Protein AF-A0A1J8PX19-F1 (afdb_monomer_lite)

Radius of gyration: 17.8 Å; chains: 1; bounding box: 39×38×45 Å

pLDDT: mean 82.28, std 7.65, range [49.44, 92.38]

Sequence (127 aa):
MSAVYSYEASRRHDEMIERATSALELSMKEMRPEVVAIFSAFPSLLRLPSWMPGMRLKRVSPLVKRLMSESMETPFAYTQRGMAAGSVSACMVTDHLLKLDESDSDSTSMKDAVKECAATAFGGEHI

Structure (mmCIF, N/CA/C/O backbone):
data_AF-A0A1J8PX19-F1
#
_entry.id   AF-A0A1J8PX19-F1
#
loop_
_atom_site.group_PDB
_atom_site.id
_atom_site.type_symbol
_atom_site.label_atom_id
_atom_site.label_alt_id
_atom_site.label_comp_id
_atom_site.label_asym_id
_atom_site.label_entity_id
_atom_site.label_seq_id
_atom_site.pdbx_PDB_ins_code
_atom_site.Cartn_x
_atom_site.Cartn_y
_atom_site.Cartn_z
_atom_site.occupancy
_atom_site.B_iso_or_equiv
_atom_site.auth_seq_id
_atom_site.auth_comp_id
_atom_site.auth_asym_id
_atom_site.auth_atom_id
_atom_site.pdbx_PDB_model_num
ATOM 1 N N . MET A 1 1 ? 1.202 -4.735 12.068 1.00 76.56 1 MET A N 1
ATOM 2 C CA . MET A 1 1 ? -0.227 -4.496 11.686 1.00 76.56 1 MET A CA 1
ATOM 3 C C . MET A 1 1 ? -1.172 -4.144 12.840 1.00 76.56 1 MET A C 1
ATOM 5 O O . MET A 1 1 ? -2.010 -3.270 12.637 1.00 76.56 1 MET A O 1
ATOM 9 N N . SER A 1 2 ? -1.061 -4.764 14.023 1.00 83.94 2 SER A N 1
ATOM 10 C CA . SER A 1 2 ? -2.008 -4.571 15.143 1.00 83.94 2 SER A CA 1
ATOM 11 C C . SER A 1 2 ? -2.163 -3.100 15.574 1.00 83.94 2 SER A C 1
ATOM 13 O O . SER A 1 2 ? -3.272 -2.578 15.607 1.00 83.94 2 SER A O 1
ATOM 15 N N . ALA A 1 3 ? -1.058 -2.365 15.741 1.00 85.56 3 ALA A N 1
ATOM 16 C CA . ALA A 1 3 ? -1.094 -0.945 16.123 1.00 85.56 3 ALA A CA 1
ATOM 17 C C . ALA A 1 3 ? -1.707 -0.004 15.060 1.00 85.56 3 ALA A C 1
ATOM 19 O O . ALA A 1 3 ? -2.243 1.050 15.397 1.00 85.56 3 ALA A O 1
ATOM 20 N N . VAL A 1 4 ? -1.638 -0.372 13.775 1.00 85.75 4 VAL A N 1
ATOM 21 C CA . VAL A 1 4 ? -2.107 0.472 12.661 1.00 85.75 4 VAL A CA 1
ATOM 22 C C . VAL A 1 4 ? -3.569 0.166 12.325 1.00 85.75 4 VAL A C 1
ATOM 24 O O . VAL A 1 4 ? -4.386 1.080 12.246 1.00 85.75 4 VAL A O 1
ATOM 27 N N . TYR A 1 5 ? -3.906 -1.120 12.194 1.00 85.75 5 TYR A N 1
ATOM 28 C CA . TYR A 1 5 ? -5.183 -1.608 11.659 1.00 85.75 5 TYR A CA 1
ATOM 29 C C . TYR A 1 5 ? -6.009 -2.441 12.655 1.00 85.75 5 TYR A C 1
ATOM 31 O O . TYR A 1 5 ? -7.032 -3.006 12.263 1.00 85.75 5 TYR A O 1
ATOM 39 N N . SER A 1 6 ? -5.578 -2.586 13.916 1.00 85.19 6 SER A N 1
ATOM 40 C CA . SER A 1 6 ? -6.187 -3.524 14.878 1.00 85.19 6 SER A CA 1
ATOM 41 C C . SER A 1 6 ? -6.214 -4.964 14.332 1.00 85.19 6 SER A C 1
ATOM 43 O O . SER A 1 6 ? -7.098 -5.768 14.636 1.00 85.19 6 SER A O 1
ATOM 45 N N . TYR A 1 7 ? -5.257 -5.289 13.463 1.00 82.25 7 TYR A N 1
ATOM 46 C CA . TYR A 1 7 ? -5.158 -6.597 12.841 1.00 82.25 7 TYR A CA 1
ATOM 47 C C . TYR A 1 7 ? -4.037 -7.405 13.486 1.00 82.25 7 TYR A C 1
ATOM 49 O O . 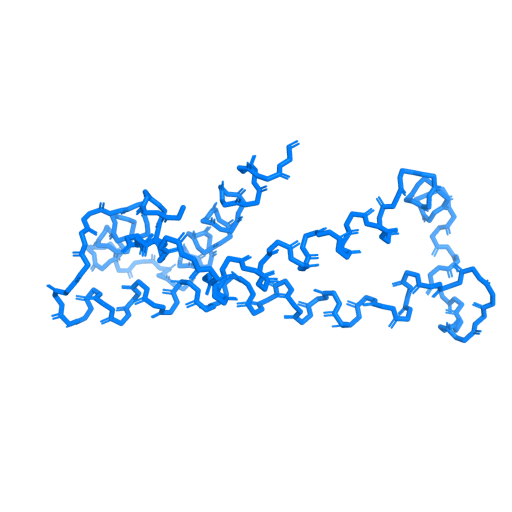TYR A 1 7 ? -2.855 -7.071 13.344 1.00 82.25 7 TYR A O 1
ATOM 57 N N . GLU A 1 8 ? -4.428 -8.461 14.195 1.00 80.75 8 GLU A N 1
ATOM 58 C CA . GLU A 1 8 ? -3.499 -9.417 14.782 1.00 80.75 8 GLU A CA 1
ATOM 59 C C . GLU A 1 8 ? -3.165 -10.485 13.743 1.00 80.75 8 GLU A C 1
ATOM 61 O O . GLU A 1 8 ? -4.025 -11.267 13.336 1.00 80.75 8 GLU A O 1
ATOM 66 N N . ALA A 1 9 ? -1.911 -10.487 13.298 1.00 73.56 9 ALA A N 1
ATOM 67 C CA . ALA A 1 9 ? -1.441 -11.420 12.291 1.00 73.56 9 ALA A CA 1
ATOM 68 C C . ALA A 1 9 ? -1.573 -12.862 12.792 1.00 73.56 9 ALA A C 1
ATOM 70 O O . ALA A 1 9 ? -1.147 -13.185 13.908 1.00 73.56 9 ALA A O 1
ATOM 71 N N . SER A 1 10 ? -2.096 -13.763 11.961 1.00 72.31 10 SER A N 1
ATOM 72 C CA . SER A 1 10 ? -2.038 -15.187 12.301 1.00 72.31 10 SER A CA 1
ATOM 73 C C . SER A 1 10 ? -0.582 -15.659 12.374 1.00 72.31 10 SER A C 1
ATOM 75 O O . SER A 1 10 ? 0.247 -15.305 11.539 1.00 72.31 10 SER A O 1
ATOM 77 N N . ARG A 1 11 ? -0.254 -16.513 13.359 1.00 63.66 11 ARG A N 1
ATOM 78 C CA . ARG A 1 11 ? 1.125 -17.005 13.602 1.00 63.66 11 ARG A CA 1
ATOM 79 C C . ARG A 1 11 ? 1.778 -17.707 12.399 1.00 63.66 11 ARG A C 1
ATOM 81 O O . ARG A 1 11 ? 2.985 -17.935 12.430 1.00 63.66 11 ARG A O 1
ATOM 88 N N . ARG A 1 12 ? 1.011 -18.108 11.380 1.00 59.50 12 ARG A N 1
ATOM 89 C CA . ARG A 1 12 ? 1.512 -18.705 10.135 1.00 59.50 12 ARG A CA 1
ATOM 90 C C . ARG A 1 12 ? 0.673 -18.242 8.946 1.00 59.50 12 ARG A C 1
ATOM 92 O O . ARG A 1 12 ? -0.541 -18.394 8.992 1.00 59.50 12 ARG A O 1
ATOM 99 N N . HIS A 1 13 ? 1.357 -17.778 7.898 1.00 63.12 13 HIS A N 1
ATOM 100 C CA . HIS A 1 13 ? 0.812 -17.479 6.566 1.00 63.12 13 HIS A CA 1
ATOM 101 C C . HIS A 1 13 ? -0.394 -16.541 6.578 1.00 63.12 13 HIS A C 1
ATOM 103 O O . HIS A 1 13 ? -1.512 -16.916 6.237 1.00 63.12 13 HIS A O 1
ATOM 109 N N . ASP A 1 14 ? -0.141 -15.305 6.990 1.00 80.69 14 ASP A N 1
ATOM 110 C CA . ASP A 1 14 ? -1.129 -14.249 6.889 1.00 80.69 14 ASP A CA 1
ATOM 111 C C . ASP A 1 14 ? -1.170 -13.698 5.457 1.00 80.69 14 ASP A C 1
ATOM 113 O O . ASP A 1 14 ? -0.246 -13.006 5.023 1.00 80.69 14 ASP A O 1
ATOM 117 N N . GLU A 1 15 ? -2.228 -14.030 4.713 1.00 80.75 15 GLU A N 1
ATOM 118 C CA . GLU A 1 15 ? -2.378 -13.653 3.301 1.00 80.75 15 GLU A CA 1
ATOM 119 C C . GLU A 1 15 ? -2.315 -12.133 3.084 1.00 80.75 15 GLU A C 1
ATOM 121 O O . GLU A 1 15 ? -1.854 -11.671 2.036 1.00 80.75 15 GLU A O 1
ATOM 126 N N . MET A 1 16 ? -2.767 -11.337 4.062 1.00 81.12 16 MET A N 1
ATOM 127 C CA . MET A 1 16 ? -2.767 -9.881 3.951 1.00 81.12 16 MET A CA 1
ATOM 128 C C . MET A 1 16 ? -1.349 -9.322 4.072 1.00 81.12 16 MET A C 1
ATOM 130 O O . MET A 1 16 ? -0.966 -8.451 3.287 1.00 81.12 16 MET A O 1
ATOM 134 N N . ILE A 1 17 ? -0.555 -9.861 5.000 1.00 82.38 17 ILE A N 1
ATOM 135 C CA . ILE A 1 17 ? 0.861 -9.503 5.151 1.00 82.38 17 ILE A CA 1
ATOM 136 C C . ILE A 1 17 ? 1.655 -9.980 3.940 1.00 82.38 17 ILE A C 1
ATOM 138 O O . ILE A 1 17 ? 2.367 -9.185 3.337 1.00 82.38 17 ILE A O 1
ATOM 142 N N . GLU A 1 18 ? 1.493 -11.237 3.526 1.00 84.31 18 GLU A N 1
ATOM 143 C CA . GLU A 1 18 ? 2.239 -11.813 2.402 1.00 84.31 18 GLU A CA 1
ATOM 144 C C . GLU A 1 18 ? 2.012 -11.028 1.104 1.00 84.31 18 GLU A C 1
ATOM 146 O O . GLU A 1 18 ? 2.961 -10.730 0.370 1.00 84.31 18 GLU A O 1
ATOM 151 N N . ARG A 1 19 ? 0.765 -10.619 0.841 1.00 81.31 19 ARG A N 1
ATOM 152 C CA . ARG A 1 19 ? 0.429 -9.797 -0.326 1.00 81.31 19 ARG A CA 1
ATOM 153 C C . ARG A 1 19 ? 1.071 -8.415 -0.253 1.00 81.31 19 ARG A C 1
ATOM 155 O O . ARG A 1 19 ? 1.580 -7.935 -1.267 1.00 81.31 19 ARG A O 1
ATOM 162 N N . ALA A 1 20 ? 1.059 -7.783 0.918 1.00 80.81 20 ALA A N 1
ATOM 163 C CA . ALA A 1 20 ? 1.635 -6.458 1.106 1.00 80.81 20 ALA A CA 1
ATOM 164 C C . ALA A 1 20 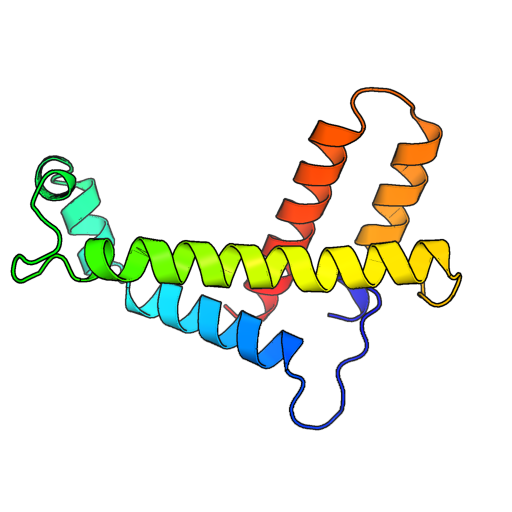? 3.171 -6.477 1.013 1.00 80.81 20 ALA A C 1
ATOM 166 O O . ALA A 1 20 ? 3.756 -5.640 0.322 1.00 80.81 20 ALA A O 1
ATOM 167 N N . THR A 1 21 ? 3.822 -7.480 1.604 1.00 82.56 21 THR A N 1
ATOM 168 C CA . THR A 1 21 ? 5.268 -7.704 1.476 1.00 82.56 21 THR A CA 1
ATOM 169 C C . THR A 1 21 ? 5.656 -7.991 0.026 1.00 82.56 21 THR A C 1
ATOM 171 O O . THR A 1 21 ? 6.556 -7.344 -0.503 1.00 82.56 21 THR A O 1
ATOM 174 N N . SER A 1 22 ? 4.923 -8.865 -0.673 1.00 82.62 22 SER A N 1
ATOM 175 C CA . SER A 1 22 ? 5.182 -9.169 -2.090 1.00 82.62 22 SER A CA 1
ATOM 176 C C . SER A 1 22 ? 5.051 -7.933 -2.984 1.00 82.62 22 SER A C 1
ATOM 178 O O . SER A 1 22 ? 5.837 -7.741 -3.913 1.00 82.62 22 SER A O 1
ATOM 180 N N . ALA A 1 23 ? 4.065 -7.070 -2.711 1.00 81.38 23 ALA A N 1
ATOM 181 C CA . ALA A 1 23 ? 3.919 -5.802 -3.414 1.00 81.38 23 ALA A CA 1
ATOM 182 C C . ALA A 1 23 ? 5.154 -4.913 -3.197 1.00 81.38 23 ALA A C 1
ATOM 184 O O . ALA A 1 23 ? 5.688 -4.361 -4.163 1.00 81.38 23 ALA A O 1
ATOM 185 N N . LEU A 1 24 ? 5.622 -4.793 -1.949 1.00 82.38 24 LEU A N 1
ATOM 186 C CA . LEU A 1 24 ? 6.775 -3.968 -1.586 1.00 82.38 24 LEU A CA 1
ATOM 187 C C . LEU A 1 24 ? 8.063 -4.472 -2.238 1.00 82.38 24 LEU A C 1
ATOM 189 O O . LEU A 1 24 ? 8.784 -3.687 -2.854 1.00 82.38 24 LEU A O 1
ATOM 193 N N . GLU A 1 25 ? 8.306 -5.778 -2.197 1.00 85.81 25 GLU A N 1
ATOM 194 C CA . GLU A 1 25 ? 9.463 -6.402 -2.837 1.00 85.81 25 GLU A CA 1
ATOM 195 C C . GLU A 1 25 ? 9.468 -6.184 -4.354 1.00 85.81 25 GLU A C 1
ATOM 197 O O . GLU A 1 25 ? 10.494 -5.818 -4.934 1.00 85.81 25 GLU A O 1
ATOM 202 N N . LEU A 1 26 ? 8.317 -6.360 -5.015 1.00 83.94 26 LEU A N 1
ATOM 203 C CA . LEU A 1 26 ? 8.179 -6.091 -6.447 1.00 83.94 26 LEU A CA 1
ATOM 204 C C . LEU A 1 26 ? 8.431 -4.614 -6.767 1.00 83.94 26 LEU A C 1
ATOM 206 O O . LEU A 1 26 ? 9.139 -4.314 -7.729 1.00 83.94 26 LEU A O 1
ATOM 210 N N . SER A 1 27 ? 7.912 -3.695 -5.952 1.00 81.56 27 SER A N 1
ATOM 211 C CA . SER A 1 27 ? 8.181 -2.260 -6.077 1.00 81.56 27 SER A CA 1
ATOM 212 C C . SER A 1 27 ? 9.669 -1.942 -5.960 1.00 81.56 27 SER A C 1
ATOM 214 O O . SER A 1 27 ? 10.219 -1.281 -6.841 1.00 81.56 27 SER A O 1
ATOM 216 N N . MET A 1 28 ? 10.342 -2.441 -4.922 1.00 84.00 28 MET A N 1
ATOM 217 C CA . MET A 1 28 ? 11.773 -2.214 -4.690 1.00 84.00 28 MET A CA 1
ATOM 218 C C . MET A 1 28 ? 12.642 -2.809 -5.803 1.00 84.00 28 MET A C 1
ATOM 220 O O . MET A 1 28 ? 13.610 -2.192 -6.250 1.00 84.00 28 MET A O 1
ATOM 224 N N . LYS A 1 29 ? 12.276 -3.990 -6.308 1.00 85.31 29 LYS A N 1
ATOM 225 C CA . LYS A 1 29 ? 12.988 -4.668 -7.398 1.00 85.31 29 LYS A CA 1
ATOM 226 C C . LYS A 1 29 ? 12.930 -3.906 -8.719 1.00 85.31 29 LYS A C 1
ATOM 228 O O . LYS A 1 29 ? 13.843 -4.032 -9.539 1.00 85.31 29 LYS A O 1
ATOM 233 N N . GLU A 1 30 ? 11.855 -3.167 -8.961 1.00 83.44 30 GLU A N 1
ATOM 234 C CA . GLU A 1 30 ? 11.671 -2.393 -10.190 1.00 83.44 30 GLU A CA 1
ATOM 235 C C . GLU A 1 30 ? 12.168 -0.949 -10.035 1.00 83.44 30 GLU A C 1
ATOM 237 O O . GLU A 1 30 ? 12.754 -0.404 -10.971 1.00 83.44 30 GLU A O 1
ATOM 242 N N . MET A 1 31 ? 12.040 -0.359 -8.843 1.00 80.94 31 MET A N 1
ATOM 243 C CA . MET A 1 31 ? 12.555 0.971 -8.488 1.00 80.94 31 MET A CA 1
ATOM 244 C C . MET A 1 31 ? 13.982 0.914 -7.937 1.00 80.94 31 MET A C 1
ATOM 246 O O . MET A 1 31 ? 14.306 1.524 -6.919 1.00 80.94 31 MET A O 1
ATOM 250 N N . ARG A 1 32 ? 14.866 0.192 -8.628 1.00 84.88 32 ARG A N 1
ATOM 251 C CA . ARG A 1 32 ? 16.281 0.187 -8.254 1.00 84.88 32 ARG A CA 1
ATOM 252 C C . ARG A 1 32 ? 16.878 1.593 -8.399 1.00 84.88 32 ARG A C 1
ATOM 254 O O . ARG A 1 32 ? 16.541 2.269 -9.378 1.00 84.88 32 ARG A O 1
ATOM 261 N N . PRO A 1 33 ? 17.802 2.016 -7.518 1.00 84.38 33 PRO A N 1
ATOM 262 C CA . PRO A 1 33 ? 18.386 3.356 -7.568 1.00 84.38 33 PRO A CA 1
ATOM 263 C C . PRO A 1 33 ? 18.960 3.723 -8.940 1.00 84.38 33 PRO A C 1
ATOM 265 O O . PRO A 1 33 ? 18.774 4.844 -9.406 1.00 84.38 33 PRO A O 1
ATOM 268 N N . GLU A 1 34 ? 19.594 2.772 -9.633 1.00 86.12 34 GLU A N 1
ATOM 269 C CA . GLU A 1 34 ? 20.189 3.012 -10.951 1.00 86.12 34 GLU A CA 1
ATOM 270 C C . GLU A 1 34 ? 19.116 3.248 -12.021 1.00 86.12 34 GLU A C 1
ATOM 272 O O . GLU A 1 34 ? 19.258 4.120 -12.876 1.00 86.12 34 GLU A O 1
ATOM 277 N N . VAL A 1 35 ? 18.012 2.500 -11.952 1.00 84.94 35 VAL A N 1
ATOM 278 C CA . VAL A 1 35 ? 16.877 2.647 -12.871 1.00 84.94 35 VAL A CA 1
ATOM 279 C C . VAL A 1 35 ? 16.187 3.987 -12.633 1.00 84.94 35 VAL A C 1
ATOM 281 O O . VAL A 1 35 ? 15.941 4.731 -13.582 1.00 84.94 35 VAL A O 1
ATOM 284 N N . VAL A 1 36 ? 15.928 4.329 -11.370 1.00 85.94 36 VAL A N 1
ATOM 285 C CA . VAL A 1 36 ? 15.307 5.603 -10.988 1.00 85.94 36 VAL A CA 1
ATOM 286 C C . VAL A 1 36 ? 16.175 6.784 -11.426 1.00 85.94 36 VAL A C 1
ATOM 288 O O . VAL A 1 36 ? 15.652 7.729 -12.013 1.00 85.94 36 VAL A O 1
ATOM 291 N N . ALA A 1 37 ? 17.495 6.718 -11.226 1.00 88.88 37 ALA A N 1
ATOM 292 C CA . ALA A 1 37 ? 18.420 7.766 -11.651 1.00 88.88 37 ALA A CA 1
ATOM 293 C C . ALA A 1 37 ? 18.381 7.997 -13.171 1.00 88.88 37 ALA A C 1
ATOM 295 O O . ALA A 1 37 ? 18.326 9.144 -13.613 1.00 88.88 37 ALA A O 1
ATOM 296 N N . ILE A 1 38 ? 18.337 6.928 -13.976 1.00 88.44 38 ILE A N 1
ATOM 297 C CA . ILE A 1 38 ? 18.251 7.024 -15.442 1.00 88.44 38 ILE A CA 1
ATOM 298 C C . ILE A 1 38 ? 16.936 7.677 -15.879 1.00 88.44 38 ILE A C 1
ATOM 300 O O . ILE A 1 38 ? 16.951 8.589 -16.703 1.00 88.44 38 ILE A O 1
ATOM 304 N N . PHE A 1 39 ? 15.798 7.240 -15.334 1.00 85.44 39 PHE A N 1
ATOM 305 C CA . PHE A 1 39 ? 14.496 7.810 -15.698 1.00 85.44 39 PHE A CA 1
ATOM 306 C C . PHE A 1 39 ? 14.305 9.241 -15.181 1.00 85.44 39 PHE A C 1
ATOM 308 O O . PHE A 1 39 ? 13.623 10.027 -15.835 1.00 85.44 39 PHE A O 1
ATOM 315 N N . SER A 1 40 ? 14.932 9.590 -14.055 1.00 86.50 40 SER A N 1
ATOM 316 C CA . SER A 1 40 ? 14.959 10.955 -13.521 1.00 86.50 40 SER A CA 1
ATOM 317 C C . SER A 1 40 ? 15.811 11.887 -14.391 1.00 86.50 40 SER A C 1
ATOM 319 O O . SER A 1 40 ? 15.374 12.981 -14.739 1.00 86.50 40 SER A O 1
ATOM 321 N N . ALA A 1 41 ? 16.991 11.432 -14.828 1.00 92.38 41 ALA A N 1
ATOM 322 C CA . ALA A 1 41 ? 17.863 12.197 -15.720 1.00 92.38 41 ALA A CA 1
ATOM 323 C C . ALA A 1 41 ? 17.297 12.322 -17.148 1.00 92.38 41 ALA A C 1
ATOM 325 O O . ALA A 1 41 ? 17.469 13.351 -17.800 1.00 92.38 41 ALA A O 1
ATOM 326 N N . PHE A 1 42 ? 16.604 11.288 -17.637 1.00 89.38 42 PHE A N 1
ATOM 327 C CA . PHE A 1 42 ? 16.074 11.214 -19.000 1.00 89.38 42 PHE A CA 1
ATOM 328 C C . PHE A 1 42 ? 14.575 10.863 -19.014 1.00 89.38 42 PHE A C 1
ATOM 330 O O . PHE A 1 42 ? 14.187 9.767 -19.436 1.00 89.38 42 PHE A O 1
ATOM 337 N N . PRO A 1 43 ? 13.689 11.806 -18.642 1.00 85.19 43 PRO A N 1
ATOM 338 C CA . PRO A 1 43 ? 12.244 11.561 -18.578 1.00 85.19 43 PRO A CA 1
ATOM 339 C C . PRO A 1 43 ? 11.630 11.228 -19.947 1.00 85.19 43 PRO A C 1
ATOM 341 O O . PRO A 1 43 ? 10.574 10.601 -20.035 1.00 85.19 43 PRO A O 1
ATOM 344 N N . SER A 1 44 ? 12.310 11.582 -21.042 1.00 87.44 44 SER A N 1
ATOM 345 C CA . SER A 1 44 ? 11.917 11.218 -22.405 1.00 87.44 44 SER A CA 1
ATOM 346 C C . SER A 1 44 ? 11.822 9.702 -22.624 1.00 87.44 44 SER A C 1
ATOM 348 O O . SER A 1 44 ? 11.007 9.282 -23.450 1.00 87.44 44 SER A O 1
ATOM 350 N N . LEU A 1 45 ? 12.567 8.889 -21.861 1.00 85.25 45 LEU A N 1
ATOM 351 C CA . LEU A 1 45 ? 12.520 7.425 -21.915 1.00 85.25 45 LEU A CA 1
ATOM 352 C C . LEU A 1 45 ? 11.157 6.866 -21.486 1.00 85.25 45 LEU A C 1
ATOM 354 O O . LEU A 1 45 ? 10.735 5.831 -21.994 1.00 85.25 45 LEU A O 1
ATOM 358 N N . LEU A 1 46 ? 10.398 7.570 -20.636 1.00 82.62 46 LEU A N 1
ATOM 359 C CA . LEU A 1 46 ? 9.050 7.145 -20.228 1.00 82.62 46 LEU A CA 1
ATOM 360 C C . LEU A 1 46 ? 8.045 7.147 -21.391 1.00 82.62 46 LEU A C 1
ATOM 362 O O . LEU A 1 46 ? 7.028 6.447 -21.334 1.00 82.62 46 LEU A O 1
ATOM 366 N N . ARG A 1 47 ? 8.328 7.885 -22.472 1.00 86.00 47 ARG A N 1
ATOM 367 C CA . ARG A 1 47 ? 7.492 7.903 -23.684 1.00 86.00 47 ARG A CA 1
ATOM 368 C C . ARG A 1 47 ? 7.656 6.644 -24.533 1.00 86.00 47 ARG A C 1
ATOM 370 O O . ARG A 1 47 ? 6.775 6.353 -25.338 1.00 86.00 47 ARG A O 1
ATOM 377 N N . LEU A 1 48 ? 8.724 5.872 -24.329 1.00 87.00 48 LEU A N 1
ATOM 378 C CA . LEU A 1 48 ? 8.980 4.658 -25.099 1.00 87.00 48 LEU A CA 1
ATOM 379 C C . LEU A 1 48 ? 7.915 3.584 -24.821 1.00 87.00 48 LEU A C 1
ATOM 381 O O . LEU A 1 48 ? 7.392 3.500 -23.703 1.00 87.00 48 LEU A O 1
ATOM 385 N N . PRO A 1 49 ? 7.559 2.753 -25.814 1.00 86.00 49 PRO A N 1
ATOM 386 C CA . PRO A 1 49 ? 6.622 1.654 -25.617 1.00 86.00 49 PRO A CA 1
ATOM 387 C C . PRO A 1 49 ? 7.114 0.654 -24.566 1.00 86.00 49 PRO A C 1
ATOM 389 O O . PRO A 1 49 ? 8.309 0.401 -24.431 1.00 86.00 49 PRO A O 1
ATOM 392 N N . SER A 1 50 ? 6.184 0.028 -23.846 1.00 83.19 50 SER A N 1
ATOM 393 C CA . SER A 1 50 ? 6.508 -0.923 -22.776 1.00 83.19 50 SER A CA 1
ATOM 394 C C . SER A 1 50 ? 7.183 -2.209 -23.284 1.00 83.19 50 SER A C 1
ATOM 396 O O . SER A 1 50 ? 7.908 -2.857 -22.536 1.00 83.19 50 SER A O 1
ATOM 398 N N . TRP A 1 51 ? 7.011 -2.574 -24.557 1.00 84.75 51 TRP A N 1
ATOM 399 C CA . TRP A 1 51 ? 7.630 -3.768 -25.144 1.00 84.75 51 TRP A CA 1
ATOM 400 C C . TRP A 1 51 ? 9.148 -3.643 -25.373 1.00 84.75 51 TRP A C 1
ATOM 402 O O . TRP A 1 51 ? 9.810 -4.658 -25.582 1.00 84.75 51 TRP A O 1
ATOM 412 N N . MET A 1 52 ? 9.711 -2.430 -25.326 1.00 86.69 52 MET A N 1
ATOM 413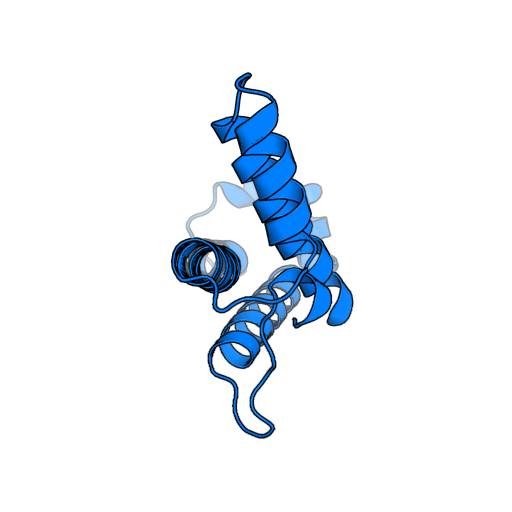 C CA . MET A 1 52 ? 11.122 -2.187 -25.632 1.00 86.69 52 MET A CA 1
ATOM 414 C C . MET A 1 52 ? 12.062 -2.774 -24.554 1.00 86.69 52 MET A C 1
ATOM 416 O O . MET A 1 52 ? 11.742 -2.719 -23.358 1.00 86.69 52 MET A O 1
ATOM 420 N N . PRO A 1 53 ? 13.245 -3.306 -24.931 1.00 80.81 53 PRO A N 1
ATOM 421 C CA . PRO A 1 53 ? 14.263 -3.718 -23.965 1.00 80.81 53 PRO A CA 1
ATOM 422 C C . PRO A 1 53 ? 14.596 -2.581 -22.988 1.00 80.81 53 PRO A C 1
ATOM 424 O O . PRO A 1 53 ? 14.700 -1.427 -23.386 1.00 80.81 53 PRO A O 1
ATOM 427 N N . GLY A 1 54 ? 14.719 -2.891 -21.696 1.00 80.88 54 GLY A N 1
ATOM 428 C CA . GLY A 1 54 ? 14.949 -1.885 -20.648 1.00 80.88 54 GLY A CA 1
ATOM 429 C C . GLY A 1 54 ? 13.685 -1.205 -20.099 1.00 80.88 54 GLY A C 1
ATOM 430 O O . GLY A 1 54 ? 13.724 -0.674 -18.994 1.00 80.88 54 GLY A O 1
ATOM 431 N N . MET A 1 55 ? 12.523 -1.319 -20.756 1.00 84.75 55 MET A N 1
ATOM 432 C CA . MET A 1 55 ? 11.254 -0.727 -20.287 1.00 84.75 55 MET A CA 1
ATOM 433 C C . MET A 1 55 ? 10.471 -1.635 -19.323 1.00 84.75 55 MET A C 1
ATOM 435 O O . MET A 1 55 ? 9.239 -1.597 -19.271 1.00 84.75 55 MET A O 1
ATOM 439 N N . ARG A 1 56 ? 11.165 -2.477 -18.541 1.00 82.69 56 ARG A N 1
ATOM 440 C CA . ARG A 1 56 ? 10.515 -3.409 -17.599 1.00 82.69 56 ARG A CA 1
ATOM 441 C C . ARG A 1 56 ? 9.687 -2.666 -16.552 1.00 82.69 56 ARG A C 1
ATOM 443 O O . ARG A 1 56 ? 8.529 -3.030 -16.379 1.00 82.69 56 ARG A O 1
ATOM 450 N N . LEU A 1 57 ? 10.216 -1.566 -16.008 1.00 81.12 57 LEU A N 1
ATOM 451 C CA . LEU A 1 57 ? 9.512 -0.682 -15.072 1.00 81.12 57 LEU A CA 1
ATOM 452 C C . LEU A 1 57 ? 8.144 -0.229 -15.616 1.00 81.12 57 LEU A C 1
ATOM 454 O O . LEU A 1 57 ? 7.153 -0.238 -14.895 1.00 81.12 57 LEU A O 1
ATOM 458 N N . LYS A 1 58 ? 8.052 0.090 -16.914 1.00 83.88 58 LYS A N 1
ATOM 459 C CA . LYS A 1 58 ? 6.789 0.489 -17.557 1.00 83.88 58 LYS A CA 1
ATOM 460 C C . LYS A 1 58 ? 5.835 -0.687 -17.804 1.00 83.88 58 LYS A C 1
ATOM 462 O O . LYS A 1 58 ? 4.628 -0.483 -17.837 1.00 83.88 58 LYS A O 1
ATOM 467 N N . ARG A 1 59 ? 6.343 -1.912 -17.993 1.00 84.38 59 ARG A N 1
ATOM 468 C CA . ARG A 1 59 ? 5.503 -3.121 -18.143 1.00 84.38 59 ARG A CA 1
ATOM 469 C C . ARG A 1 59 ? 4.867 -3.555 -16.835 1.00 84.38 59 ARG A C 1
ATOM 471 O O . ARG A 1 59 ? 3.718 -3.978 -16.830 1.00 84.38 59 ARG A O 1
ATOM 478 N N . VAL A 1 60 ? 5.629 -3.478 -15.755 1.00 84.19 60 VAL A N 1
ATOM 479 C CA . VAL A 1 60 ? 5.213 -3.945 -14.429 1.00 84.19 60 VAL A CA 1
ATOM 480 C C . VAL A 1 60 ? 4.487 -2.870 -13.626 1.00 84.19 60 VAL A C 1
ATOM 482 O O . VAL A 1 60 ? 3.772 -3.218 -12.693 1.00 84.19 60 VAL A O 1
ATOM 485 N N . SER A 1 61 ? 4.590 -1.587 -13.998 1.00 82.88 61 SER A N 1
ATOM 486 C CA . SER A 1 61 ? 3.949 -0.498 -13.250 1.00 82.88 61 SER A CA 1
ATOM 487 C C . SER A 1 61 ? 2.441 -0.666 -13.027 1.00 82.88 61 SER A C 1
ATOM 489 O O . SER A 1 61 ? 2.007 -0.368 -11.914 1.00 82.88 61 SER A O 1
ATOM 491 N N . PRO A 1 62 ? 1.616 -1.181 -13.969 1.00 86.12 62 PRO A N 1
ATOM 492 C CA . PRO A 1 62 ? 0.190 -1.368 -13.702 1.00 86.12 62 PRO A CA 1
ATOM 493 C C . PRO A 1 62 ? -0.061 -2.460 -12.658 1.00 86.12 62 PRO A C 1
ATOM 495 O O . PRO A 1 62 ? -0.940 -2.316 -11.812 1.00 86.12 62 PRO A O 1
ATOM 498 N N . LEU A 1 63 ? 0.737 -3.533 -12.696 1.00 85.50 63 LEU A N 1
ATOM 499 C CA . LEU A 1 63 ? 0.668 -4.622 -11.725 1.00 85.50 63 LEU A CA 1
ATOM 500 C C . LEU A 1 63 ? 1.090 -4.132 -10.339 1.00 85.50 63 LEU A C 1
ATOM 502 O O . LEU A 1 63 ? 0.363 -4.341 -9.376 1.00 85.50 63 LEU A O 1
ATOM 506 N N . VAL A 1 64 ? 2.221 -3.432 -10.254 1.00 83.62 64 VAL A N 1
ATOM 507 C CA . VAL A 1 64 ? 2.725 -2.854 -9.003 1.00 83.62 64 VAL A CA 1
ATOM 508 C C . VAL A 1 64 ? 1.716 -1.867 -8.417 1.00 83.62 64 VAL A C 1
ATOM 510 O O . VAL A 1 64 ? 1.392 -1.960 -7.238 1.00 83.62 64 VAL A O 1
ATOM 513 N N . LYS A 1 65 ? 1.144 -0.978 -9.241 1.00 85.19 65 LYS A N 1
ATOM 514 C CA . LYS A 1 65 ? 0.108 -0.030 -8.808 1.00 85.19 65 LYS A CA 1
ATOM 515 C C . LYS A 1 65 ? -1.113 -0.748 -8.239 1.00 85.19 65 LYS A C 1
ATOM 517 O O . LYS A 1 65 ? -1.641 -0.336 -7.211 1.00 85.19 65 LYS A O 1
ATOM 522 N N . ARG A 1 66 ? -1.558 -1.820 -8.897 1.00 86.50 66 ARG A N 1
ATOM 523 C CA . ARG A 1 66 ? -2.686 -2.625 -8.428 1.00 86.50 66 ARG A CA 1
ATOM 524 C C . ARG A 1 66 ? -2.374 -3.306 -7.097 1.00 86.50 66 ARG A C 1
ATOM 526 O O . ARG A 1 66 ? -3.166 -3.184 -6.173 1.00 86.50 66 ARG A O 1
ATOM 533 N N . LEU A 1 67 ? -1.228 -3.978 -6.996 1.00 82.88 67 LEU A N 1
ATOM 534 C CA . LEU A 1 67 ? -0.821 -4.683 -5.780 1.00 82.88 67 LEU A CA 1
ATOM 535 C C . LEU A 1 67 ? -0.664 -3.725 -4.594 1.00 82.88 67 LEU A C 1
ATOM 537 O O . LEU A 1 67 ? -1.144 -4.032 -3.510 1.00 82.88 67 LEU A O 1
ATOM 541 N N . MET A 1 68 ? -0.078 -2.547 -4.823 1.00 82.50 68 MET A N 1
ATOM 542 C CA . MET A 1 68 ? 0.034 -1.487 -3.818 1.00 82.50 68 MET A CA 1
ATOM 543 C C . MET A 1 68 ? -1.330 -0.958 -3.380 1.00 82.50 68 MET A C 1
ATOM 545 O O . MET A 1 68 ? -1.590 -0.811 -2.193 1.00 82.50 68 MET A O 1
ATOM 549 N N . SER A 1 69 ? -2.237 -0.703 -4.322 1.00 86.31 69 SER A N 1
ATOM 550 C CA . SER A 1 69 ? -3.590 -0.260 -3.976 1.00 86.31 69 SER A CA 1
ATOM 551 C C . SER A 1 69 ? -4.332 -1.317 -3.156 1.00 86.31 69 SER A C 1
ATOM 553 O O . SER A 1 69 ? -4.974 -0.982 -2.167 1.00 86.31 69 SER A O 1
ATOM 555 N N . GLU A 1 70 ? -4.219 -2.593 -3.526 1.00 85.38 70 GLU A N 1
ATOM 556 C CA . GLU A 1 70 ? -4.848 -3.697 -2.798 1.00 85.38 70 GLU A CA 1
ATOM 557 C C . GLU A 1 70 ? -4.246 -3.877 -1.396 1.00 85.38 70 GLU A C 1
ATOM 559 O O . GLU A 1 70 ? -4.991 -4.144 -0.451 1.00 85.38 70 GLU A O 1
ATOM 564 N N . SER A 1 71 ? -2.930 -3.692 -1.233 1.00 80.56 71 SER A N 1
ATOM 565 C CA . SER A 1 71 ? -2.261 -3.791 0.070 1.00 80.56 71 SER A CA 1
ATOM 566 C C . SER A 1 71 ? -2.611 -2.648 1.022 1.00 80.56 71 SER A C 1
ATOM 568 O O . SER A 1 71 ? -2.462 -2.809 2.227 1.00 80.56 71 SER A O 1
ATOM 570 N N . MET A 1 72 ? -3.078 -1.509 0.504 1.00 82.44 72 MET A N 1
ATOM 571 C CA . MET A 1 72 ? -3.571 -0.383 1.307 1.00 82.44 72 MET A CA 1
ATOM 572 C C . MET A 1 72 ? -5.066 -0.517 1.614 1.00 82.44 72 MET A C 1
ATOM 574 O O . MET A 1 72 ? -5.496 -0.332 2.751 1.00 82.44 72 MET A O 1
ATOM 578 N N . GLU A 1 73 ? -5.866 -0.871 0.607 1.00 87.12 73 GLU A N 1
ATOM 579 C CA . GLU A 1 73 ? -7.326 -0.881 0.719 1.00 87.12 73 GLU A CA 1
ATOM 580 C C . GLU A 1 73 ? -7.835 -2.034 1.589 1.00 87.12 73 GLU A C 1
ATOM 582 O O . GLU A 1 73 ? -8.759 -1.860 2.380 1.00 87.12 73 GLU A O 1
ATOM 587 N N . THR A 1 74 ? -7.221 -3.215 1.472 1.00 88.12 74 THR A N 1
ATOM 588 C CA . THR A 1 74 ? -7.650 -4.420 2.198 1.00 88.12 74 THR A CA 1
ATOM 589 C C . THR A 1 74 ? -7.577 -4.256 3.724 1.00 88.12 74 THR A C 1
ATOM 591 O O . THR A 1 74 ? -8.606 -4.466 4.376 1.00 88.12 74 THR A O 1
ATOM 594 N N . PRO A 1 75 ? -6.435 -3.854 4.322 1.00 86.94 75 PRO A N 1
ATOM 595 C CA . PRO A 1 75 ? -6.352 -3.669 5.770 1.00 86.94 75 PRO A CA 1
ATOM 596 C C . PRO A 1 75 ? -7.197 -2.492 6.261 1.00 86.94 75 PRO A C 1
ATOM 598 O O . PRO A 1 75 ? -7.836 -2.597 7.305 1.00 86.94 75 PRO A O 1
ATOM 601 N N . PHE A 1 76 ? -7.284 -1.404 5.492 1.00 87.25 76 PHE A N 1
ATOM 602 C CA . PHE A 1 76 ? -8.131 -0.268 5.851 1.00 87.25 76 PHE A CA 1
ATOM 603 C C . PHE A 1 76 ? -9.617 -0.662 5.903 1.00 87.25 76 PHE A C 1
ATOM 605 O O . PHE A 1 76 ? -10.311 -0.376 6.880 1.00 87.25 76 PHE A O 1
ATOM 612 N N . ALA A 1 77 ? -10.097 -1.395 4.892 1.00 89.44 77 ALA A N 1
ATOM 613 C CA . ALA A 1 77 ? -11.464 -1.905 4.853 1.00 89.44 77 ALA A CA 1
ATOM 614 C C . ALA A 1 77 ? -11.737 -2.936 5.961 1.00 89.44 77 ALA A C 1
ATOM 616 O O . ALA A 1 77 ? -12.855 -2.989 6.477 1.00 89.44 77 ALA A O 1
ATOM 617 N N . TYR A 1 78 ? -10.744 -3.749 6.345 1.00 88.75 78 TYR A N 1
ATOM 618 C CA . TYR A 1 78 ? -10.850 -4.647 7.499 1.00 88.75 78 TYR A CA 1
ATOM 619 C C . TYR A 1 78 ? -11.137 -3.857 8.781 1.00 88.75 78 TYR A C 1
ATOM 621 O O . TYR A 1 78 ? -12.135 -4.124 9.454 1.00 88.75 78 TYR A O 1
ATOM 629 N N . THR A 1 79 ? -10.321 -2.843 9.080 1.00 88.12 79 THR A N 1
ATOM 630 C CA . THR A 1 79 ? -10.485 -2.021 10.285 1.00 88.12 79 THR A CA 1
ATOM 631 C C . THR A 1 79 ? -11.808 -1.267 10.279 1.00 88.12 79 THR A C 1
ATOM 633 O O . THR A 1 79 ? -12.507 -1.254 11.287 1.00 88.12 79 THR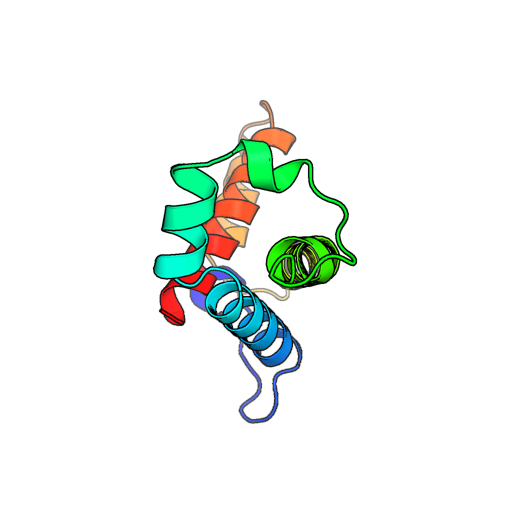 A O 1
ATOM 636 N N . GLN A 1 80 ? -12.208 -0.700 9.137 1.00 87.75 80 GLN A N 1
ATOM 637 C CA . GLN A 1 80 ? -13.470 0.027 9.014 1.00 87.75 80 GLN A CA 1
ATOM 638 C C . GLN A 1 80 ? -14.691 -0.871 9.277 1.00 87.75 80 GLN A C 1
ATOM 640 O O . GLN A 1 80 ? -15.607 -0.477 10.000 1.00 87.75 80 GLN A O 1
ATOM 645 N N . ARG A 1 81 ? -14.704 -2.095 8.730 1.00 88.12 81 ARG A N 1
ATOM 646 C CA . ARG A 1 81 ? -15.780 -3.069 8.988 1.00 88.12 81 ARG A CA 1
ATOM 647 C C . ARG A 1 81 ? -15.793 -3.521 10.441 1.00 88.12 81 ARG A C 1
ATOM 649 O O . ARG A 1 81 ? -16.860 -3.600 11.040 1.00 88.12 81 ARG A O 1
ATOM 656 N N . GLY A 1 82 ? -14.621 -3.799 11.003 1.00 86.44 82 GLY A N 1
ATOM 657 C CA . GLY A 1 82 ? -14.499 -4.195 12.397 1.00 86.44 82 GLY A CA 1
ATOM 658 C C . GLY A 1 82 ? -14.915 -3.084 13.365 1.00 86.44 82 GLY A C 1
ATOM 659 O O . GLY A 1 82 ? -15.525 -3.370 14.390 1.00 86.44 82 GLY A O 1
ATOM 660 N N . MET A 1 83 ? -14.685 -1.818 13.006 1.00 87.38 83 MET A N 1
ATOM 661 C CA . MET A 1 83 ? -15.159 -0.652 13.757 1.00 87.38 83 MET A CA 1
ATOM 662 C C . MET A 1 83 ? -16.688 -0.576 13.758 1.00 87.38 83 MET A C 1
ATOM 664 O O . MET A 1 83 ? -17.287 -0.452 14.821 1.00 87.38 83 MET A O 1
ATOM 668 N N . ALA A 1 84 ? -17.330 -0.755 12.597 1.00 85.94 84 ALA A N 1
ATOM 669 C CA . ALA A 1 84 ? -18.791 -0.812 12.497 1.00 85.94 84 ALA A CA 1
ATOM 670 C C . ALA A 1 84 ? -19.405 -2.006 13.258 1.00 85.94 84 ALA A C 1
ATOM 672 O O . ALA A 1 84 ? -20.530 -1.917 13.742 1.00 85.94 84 ALA A O 1
ATOM 673 N N . ALA A 1 85 ? -18.670 -3.116 13.375 1.00 88.19 85 ALA A N 1
ATOM 674 C CA . ALA A 1 85 ? -19.085 -4.313 14.108 1.00 88.19 85 ALA A CA 1
ATOM 675 C C . ALA A 1 85 ? -18.724 -4.294 15.609 1.00 88.19 85 ALA A C 1
ATOM 677 O O . ALA A 1 85 ? -19.119 -5.207 16.332 1.00 88.19 85 ALA A O 1
ATOM 678 N N . GLY A 1 86 ? -17.962 -3.300 16.084 1.00 84.94 86 GLY A N 1
ATOM 679 C CA . GLY A 1 86 ? -17.459 -3.242 17.462 1.00 84.94 86 GLY A CA 1
ATOM 680 C C . GLY A 1 86 ? -16.435 -4.331 17.814 1.00 84.94 86 GLY A C 1
ATOM 681 O O . GLY A 1 86 ? -16.292 -4.681 18.982 1.00 84.94 86 GLY A O 1
ATOM 682 N N . SER A 1 87 ? -15.745 -4.900 16.819 1.00 84.44 87 SER A N 1
ATOM 683 C CA . SER A 1 87 ? -14.848 -6.056 16.971 1.00 84.44 87 SER A CA 1
ATOM 684 C C . SER A 1 87 ? -13.354 -5.725 16.847 1.00 84.44 87 SER A C 1
ATOM 686 O O . SER A 1 87 ? -12.535 -6.641 16.811 1.00 84.44 87 SER A O 1
ATOM 688 N N . VAL A 1 88 ? -12.994 -4.444 16.726 1.00 85.56 88 VAL A N 1
ATOM 689 C CA . VAL A 1 88 ? -11.602 -3.956 16.637 1.00 85.56 88 VAL A CA 1
ATOM 690 C C . VAL A 1 88 ? -11.184 -3.277 17.935 1.00 85.56 88 VAL A C 1
ATOM 692 O O . VAL A 1 88 ? -11.999 -2.652 18.612 1.00 85.56 88 VAL A O 1
ATOM 695 N N . SER A 1 89 ? -9.909 -3.409 18.288 1.00 84.75 89 SER A N 1
ATOM 696 C CA . SER A 1 89 ? -9.268 -2.661 19.363 1.00 84.75 89 SER A CA 1
ATOM 697 C C . SER A 1 89 ? -8.877 -1.253 18.904 1.00 84.75 89 SER A C 1
ATOM 699 O O . SER A 1 89 ? -8.899 -0.936 17.714 1.00 84.75 89 SER A O 1
ATOM 701 N N . ALA A 1 90 ? -8.507 -0.402 19.866 1.00 85.00 90 ALA A N 1
ATOM 702 C CA . ALA A 1 90 ? -7.963 0.918 19.574 1.00 85.00 90 ALA A CA 1
ATOM 703 C C . ALA A 1 90 ? -6.658 0.790 18.771 1.00 85.00 90 ALA A C 1
ATOM 705 O O . ALA A 1 90 ? -5.690 0.168 19.217 1.00 85.00 90 ALA A O 1
ATOM 706 N N . CYS A 1 91 ? -6.648 1.373 17.579 1.00 87.12 91 CYS A N 1
ATOM 707 C CA . CYS A 1 91 ? -5.503 1.457 16.691 1.00 87.12 91 CYS A CA 1
ATOM 708 C C . CYS A 1 91 ? -5.465 2.828 16.008 1.00 87.12 91 CYS A C 1
ATOM 710 O O . CYS A 1 91 ? -6.427 3.594 16.046 1.00 87.12 91 CYS A O 1
ATOM 712 N N . MET A 1 92 ? -4.362 3.129 15.324 1.00 89.31 92 MET A N 1
ATOM 713 C CA . MET A 1 92 ? -4.186 4.422 14.659 1.00 89.31 92 MET A CA 1
ATOM 714 C C . MET A 1 92 ? -5.361 4.768 13.727 1.00 89.31 92 MET A C 1
ATOM 716 O O . MET A 1 92 ? -5.899 5.871 13.793 1.00 89.31 92 MET A O 1
ATOM 720 N N . VAL A 1 93 ? -5.798 3.827 12.881 1.00 88.81 93 VAL A N 1
ATOM 721 C CA . VAL A 1 93 ? -6.915 4.059 11.951 1.00 88.81 93 VAL A CA 1
ATOM 722 C C . VAL A 1 93 ? -8.232 4.318 12.689 1.00 88.81 93 VAL A C 1
ATOM 724 O O . VAL A 1 93 ? -8.921 5.272 12.337 1.00 88.81 93 VAL A O 1
ATOM 727 N N . THR A 1 94 ? -8.586 3.541 13.719 1.00 89.62 94 THR A N 1
ATOM 728 C CA . THR A 1 94 ? -9.831 3.777 14.475 1.00 89.62 94 THR A CA 1
ATOM 729 C C . THR A 1 94 ? -9.798 5.119 15.198 1.00 89.62 94 THR A C 1
ATOM 731 O O . THR A 1 94 ? -10.773 5.860 15.144 1.00 89.62 94 THR A O 1
ATOM 734 N N . ASP A 1 95 ? -8.666 5.476 15.807 1.00 89.31 95 ASP A N 1
ATOM 735 C CA . ASP A 1 95 ? -8.515 6.726 16.557 1.00 89.31 95 ASP A CA 1
ATOM 736 C C . ASP A 1 95 ? -8.682 7.955 15.659 1.00 89.31 95 ASP A C 1
ATOM 738 O O . ASP A 1 95 ? -9.265 8.961 16.067 1.00 89.31 95 ASP A O 1
ATOM 742 N N . HIS A 1 96 ? -8.172 7.888 14.427 1.00 87.00 96 HIS A N 1
ATOM 743 C CA . HIS A 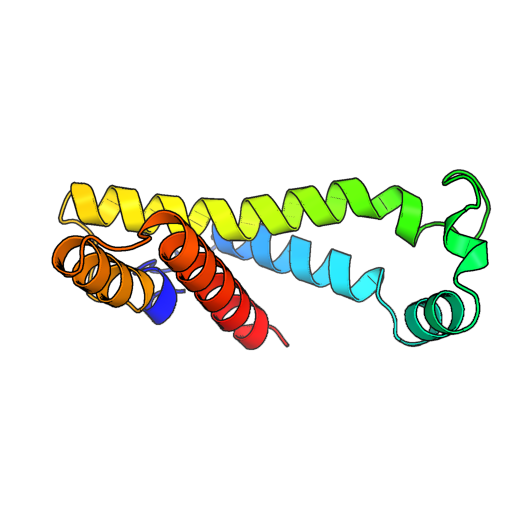1 96 ? -8.341 8.960 13.453 1.00 87.00 96 HIS A CA 1
ATOM 744 C C . HIS A 1 96 ? -9.740 8.981 12.834 1.00 87.00 96 HIS A C 1
ATOM 746 O O . HIS A 1 96 ? -10.279 10.066 12.632 1.00 87.00 96 HIS A O 1
ATOM 752 N N . LEU A 1 97 ? -10.350 7.823 12.562 1.00 85.88 97 LEU A N 1
ATOM 753 C CA . LEU A 1 97 ? -11.713 7.763 12.028 1.00 85.88 97 LEU A CA 1
ATOM 754 C C . LEU A 1 97 ? -12.753 8.282 13.031 1.00 85.88 97 LEU A C 1
ATOM 756 O O . LEU A 1 97 ? -13.644 9.021 12.627 1.00 85.88 97 LEU A O 1
ATOM 760 N N . LEU A 1 98 ? -12.605 7.981 14.325 1.00 85.69 98 LEU A N 1
ATOM 761 C CA . LEU A 1 98 ? -13.499 8.491 15.372 1.00 85.69 98 LEU A CA 1
ATOM 762 C C . LEU A 1 98 ? -13.460 10.022 15.468 1.00 85.69 98 LEU A C 1
ATOM 764 O O . LEU A 1 98 ? -14.502 10.667 15.514 1.00 85.69 98 LEU A O 1
ATOM 768 N N . LYS A 1 99 ? -12.265 10.622 15.402 1.00 82.56 99 LYS A N 1
ATOM 769 C CA . LYS A 1 99 ? -12.105 12.089 15.386 1.00 82.56 99 LYS A CA 1
ATOM 770 C C . LYS A 1 99 ? -12.711 12.743 14.143 1.00 82.56 99 LYS A C 1
ATOM 772 O O . LYS A 1 99 ? -13.050 13.927 14.169 1.00 82.56 99 LYS A O 1
ATOM 777 N N . LEU A 1 100 ? -12.814 12.000 13.041 1.00 81.69 100 LEU A N 1
ATOM 778 C CA . LEU A 1 100 ? -13.401 12.507 11.804 1.00 81.69 100 LEU A CA 1
ATOM 779 C C . LEU A 1 100 ? -14.920 12.511 11.810 1.00 81.69 100 LEU A C 1
ATOM 781 O O . LEU A 1 100 ? -15.508 13.456 11.290 1.00 81.69 100 LEU A O 1
ATOM 785 N N . ASP A 1 101 ? -15.540 11.512 12.431 1.00 71.88 101 ASP A N 1
ATOM 786 C CA . ASP A 1 101 ? -16.992 11.505 12.627 1.00 71.88 101 ASP A CA 1
ATOM 787 C C . ASP A 1 101 ? -17.450 12.663 13.536 1.00 71.88 101 ASP A C 1
ATOM 789 O O . ASP A 1 101 ? -18.571 13.144 13.405 1.00 71.88 101 ASP A O 1
ATOM 793 N N . GLU A 1 102 ? -16.575 13.172 14.410 1.00 71.31 102 GLU A N 1
ATOM 794 C CA . GLU A 1 102 ? -16.866 14.313 15.289 1.00 71.31 102 GLU A CA 1
ATOM 795 C C . GLU A 1 102 ? -16.742 15.692 14.608 1.00 71.31 102 GLU A C 1
ATOM 797 O O . GLU A 1 102 ? -17.282 16.670 15.126 1.00 71.31 102 GLU A O 1
ATOM 802 N N . SER A 1 103 ? -16.020 15.812 13.483 1.00 66.19 103 SER A N 1
ATOM 803 C CA . SER A 1 103 ? -15.557 17.115 12.958 1.00 66.19 103 SER A CA 1
ATOM 804 C C . SER A 1 103 ? -16.159 17.572 11.622 1.00 66.19 103 SER A C 1
ATOM 806 O O . SER A 1 103 ? -15.809 18.666 11.178 1.00 66.19 103 SER A O 1
ATOM 808 N N . ASP A 1 104 ? -17.061 16.781 11.019 1.00 64.38 104 ASP A N 1
ATOM 809 C CA . ASP A 1 104 ? -17.987 17.022 9.876 1.00 64.38 104 ASP A CA 1
ATOM 810 C C . ASP A 1 104 ? -17.502 17.885 8.676 1.00 64.38 104 ASP A C 1
ATOM 812 O O . ASP A 1 104 ? -18.267 18.237 7.779 1.00 64.38 104 ASP A O 1
ATOM 816 N N . SER A 1 105 ? -16.212 18.211 8.603 1.00 56.19 105 SER A N 1
ATOM 817 C CA . SER A 1 105 ? -15.588 19.034 7.570 1.00 56.19 105 SER A CA 1
ATOM 818 C C . SER A 1 105 ? -14.564 18.200 6.804 1.00 56.19 105 SER A C 1
ATOM 820 O O . SER A 1 105 ? -13.636 17.628 7.365 1.00 56.19 105 SER A O 1
ATOM 822 N N . ASP A 1 106 ? -14.796 18.087 5.496 1.00 62.81 106 ASP A N 1
ATOM 823 C CA . ASP A 1 106 ? -13.928 17.434 4.507 1.00 62.81 106 ASP A CA 1
ATOM 824 C C . ASP A 1 106 ? -13.484 15.992 4.849 1.00 62.81 106 ASP A C 1
ATOM 826 O O . ASP A 1 106 ? -12.328 15.589 4.677 1.00 62.81 106 ASP A O 1
ATOM 830 N N . SER A 1 107 ? -14.437 15.182 5.332 1.00 69.81 107 SER A N 1
ATOM 831 C CA . SER A 1 107 ? -14.177 13.825 5.833 1.00 69.81 107 SER A CA 1
ATOM 832 C C . SER A 1 107 ? -13.550 12.882 4.798 1.00 69.81 107 SER A C 1
ATOM 834 O O . SER A 1 107 ? -12.824 11.969 5.182 1.00 69.81 107 SER A O 1
ATOM 836 N N . THR A 1 108 ? -13.779 13.092 3.497 1.00 78.00 108 THR A N 1
ATOM 837 C CA . THR A 1 108 ? -13.212 12.252 2.427 1.00 78.00 108 THR A CA 1
ATOM 838 C C . THR A 1 108 ? -11.710 12.476 2.262 1.00 78.00 108 THR A C 1
ATOM 840 O O . THR A 1 108 ? -10.948 11.515 2.301 1.00 78.00 108 THR A O 1
ATOM 843 N N . SER A 1 109 ? -11.278 13.737 2.152 1.00 81.69 109 SER A N 1
ATOM 844 C CA . SER A 1 109 ? -9.863 14.106 1.994 1.00 81.69 109 SER A CA 1
ATOM 845 C C . SER A 1 109 ? -9.021 13.601 3.168 1.00 81.69 109 SER A C 1
ATOM 847 O O . SER A 1 109 ? -7.965 12.991 2.999 1.00 81.69 109 SER A O 1
ATOM 849 N N . MET A 1 110 ? -9.538 13.763 4.385 1.00 82.12 110 MET A N 1
ATOM 850 C CA . MET A 1 110 ? -8.835 13.299 5.573 1.00 82.12 110 MET A CA 1
ATOM 851 C C . MET A 1 110 ? -8.854 11.770 5.718 1.00 82.12 110 MET A C 1
ATOM 853 O O . MET A 1 110 ? -7.877 11.195 6.191 1.00 82.12 110 MET A O 1
ATOM 857 N N . LYS A 1 111 ? -9.928 11.084 5.298 1.00 84.88 111 LYS A N 1
ATOM 858 C CA . LYS A 1 111 ? -9.959 9.610 5.252 1.00 84.88 111 LYS A CA 1
ATOM 859 C C . LYS A 1 111 ? -8.884 9.065 4.316 1.00 84.88 111 LYS A C 1
ATOM 861 O O . LYS A 1 111 ? -8.211 8.100 4.678 1.00 84.88 111 LYS A O 1
ATOM 866 N N . ASP A 1 112 ? -8.692 9.699 3.163 1.00 86.31 112 ASP A N 1
ATOM 867 C CA . ASP A 1 112 ? -7.622 9.338 2.232 1.00 86.31 112 ASP A CA 1
ATOM 868 C C . ASP A 1 112 ? -6.240 9.593 2.851 1.00 86.31 112 ASP A C 1
ATOM 870 O O . ASP A 1 112 ? -5.389 8.705 2.820 1.00 86.31 112 ASP A O 1
ATOM 874 N N . ALA A 1 113 ? -6.042 10.724 3.536 1.00 88.12 113 ALA A N 1
ATOM 875 C CA . ALA A 1 113 ? -4.795 11.000 4.252 1.00 88.12 113 ALA A CA 1
ATOM 876 C C . ALA A 1 113 ? -4.494 9.954 5.345 1.00 88.12 113 ALA A C 1
ATOM 878 O O . ALA A 1 113 ? -3.376 9.452 5.440 1.00 88.12 113 ALA A O 1
ATOM 879 N N . VAL A 1 114 ? -5.492 9.563 6.146 1.00 89.06 114 VAL A N 1
ATOM 880 C CA . VAL A 1 114 ? -5.340 8.516 7.174 1.00 89.06 114 VAL A CA 1
ATOM 881 C C . VAL A 1 114 ? -4.967 7.178 6.537 1.00 89.06 114 VAL A C 1
ATOM 883 O O . VAL A 1 114 ? -4.102 6.469 7.057 1.00 89.06 114 VAL A O 1
ATOM 886 N N . LYS A 1 115 ? -5.579 6.842 5.397 1.00 89.25 115 LYS A N 1
ATOM 887 C CA . LYS A 1 115 ? -5.265 5.632 4.632 1.00 89.25 115 LYS A CA 1
ATOM 888 C C . LYS A 1 115 ? -3.819 5.647 4.125 1.00 89.25 115 LYS A C 1
ATOM 890 O O . LYS A 1 115 ? -3.105 4.662 4.309 1.00 89.25 115 LYS A O 1
ATOM 895 N N . GLU A 1 116 ? -3.359 6.757 3.554 1.00 87.06 116 GLU A N 1
ATOM 896 C CA . GLU A 1 116 ? -1.979 6.916 3.074 1.00 87.06 116 GLU A CA 1
ATOM 897 C C . GLU A 1 116 ? -0.948 6.878 4.217 1.00 87.06 116 GLU A C 1
ATOM 899 O O . GLU A 1 116 ? 0.094 6.220 4.104 1.00 87.06 116 GLU A O 1
ATOM 904 N N . CYS A 1 117 ? -1.244 7.517 5.353 1.00 88.75 117 CYS A N 1
ATOM 905 C CA . CYS A 1 117 ? -0.403 7.455 6.549 1.00 88.75 117 CYS A CA 1
ATOM 906 C C . CYS A 1 117 ? -0.296 6.024 7.092 1.00 88.75 117 CYS A C 1
ATOM 908 O O . CYS A 1 117 ? 0.804 5.563 7.396 1.00 88.75 117 CYS A O 1
ATOM 910 N N . ALA A 1 118 ? -1.415 5.299 7.175 1.00 86.88 118 ALA A N 1
ATOM 911 C CA . ALA A 1 118 ? -1.451 3.904 7.614 1.00 86.88 118 ALA A CA 1
ATOM 912 C C . ALA A 1 118 ? -0.666 2.980 6.678 1.00 86.88 118 ALA A C 1
ATOM 914 O O . ALA A 1 118 ? 0.084 2.115 7.138 1.00 86.88 118 ALA A O 1
ATOM 915 N N . ALA A 1 119 ? -0.778 3.197 5.369 1.00 84.38 119 ALA A N 1
ATOM 916 C CA . ALA A 1 119 ? 0.004 2.483 4.373 1.00 84.38 119 ALA A CA 1
ATOM 917 C C . ALA A 1 119 ? 1.511 2.719 4.534 1.00 84.38 119 ALA A C 1
ATOM 919 O O . ALA A 1 119 ? 2.291 1.769 4.508 1.00 84.38 119 ALA A O 1
ATOM 920 N N . THR A 1 120 ? 1.917 3.973 4.739 1.00 85.19 120 THR A N 1
ATOM 921 C CA . THR A 1 120 ? 3.327 4.349 4.917 1.00 85.19 120 THR A CA 1
ATOM 922 C C . THR A 1 120 ? 3.898 3.786 6.216 1.00 85.19 120 THR A C 1
ATOM 924 O O . THR A 1 120 ? 4.995 3.234 6.210 1.00 85.19 120 THR A O 1
ATOM 927 N N . ALA A 1 121 ? 3.143 3.864 7.317 1.00 85.50 121 ALA A N 1
ATOM 928 C CA . ALA A 1 121 ? 3.539 3.308 8.610 1.00 85.50 121 ALA A CA 1
ATOM 929 C C . ALA A 1 121 ? 3.757 1.789 8.539 1.00 85.50 121 ALA A C 1
ATOM 931 O O . ALA A 1 121 ? 4.722 1.281 9.101 1.00 85.50 121 ALA A O 1
ATOM 932 N N . PHE A 1 122 ? 2.896 1.071 7.809 1.00 78.81 122 PHE A N 1
ATOM 933 C CA . PHE A 1 122 ? 3.077 -0.358 7.563 1.00 78.81 122 PHE A CA 1
ATOM 934 C C . PHE A 1 122 ? 4.269 -0.642 6.637 1.00 78.81 122 PHE A C 1
ATOM 936 O O . PHE A 1 122 ? 5.076 -1.521 6.919 1.00 78.81 122 PHE A O 1
ATOM 943 N N . GLY A 1 123 ? 4.411 0.118 5.548 1.00 73.25 123 GLY A N 1
ATOM 944 C CA . GLY A 1 123 ? 5.523 -0.040 4.612 1.00 73.25 123 GLY A CA 1
ATOM 945 C C . GLY A 1 123 ? 6.888 0.176 5.269 1.00 73.25 123 GLY A C 1
ATOM 946 O O . GLY A 1 123 ? 7.812 -0.573 4.980 1.00 73.25 123 GLY A O 1
ATOM 947 N N . GLY A 1 124 ? 7.000 1.145 6.184 1.00 70.00 124 GLY A N 1
ATOM 948 C CA . GLY A 1 124 ? 8.233 1.453 6.914 1.00 70.00 124 GLY A CA 1
ATOM 949 C C . GLY A 1 124 ? 8.669 0.397 7.935 1.00 70.00 124 GLY A C 1
ATOM 950 O O . GLY A 1 124 ? 9.836 0.381 8.299 1.00 70.00 124 GLY A O 1
ATOM 951 N N . GLU A 1 125 ? 7.782 -0.506 8.369 1.00 64.88 125 GLU A N 1
ATOM 952 C CA . GLU A 1 125 ? 8.152 -1.672 9.197 1.00 64.88 125 GLU A CA 1
ATOM 953 C C . GLU A 1 125 ? 9.011 -2.682 8.406 1.00 64.88 125 GLU A C 1
ATOM 955 O O . GLU A 1 125 ? 9.741 -3.480 8.989 1.00 64.88 125 GLU A O 1
ATOM 960 N N . HIS A 1 126 ? 8.934 -2.639 7.071 1.00 55.06 126 HIS A N 1
ATOM 961 C CA . HIS A 1 126 ? 9.540 -3.608 6.158 1.00 55.06 126 HIS A CA 1
ATOM 962 C C . HIS A 1 126 ? 10.715 -3.051 5.324 1.00 55.06 126 HIS A C 1
ATOM 964 O O . HIS A 1 126 ? 11.154 -3.722 4.386 1.00 55.06 126 HIS A O 1
ATOM 970 N N . ILE A 1 127 ? 11.219 -1.849 5.640 1.00 49.44 127 ILE A N 1
ATOM 971 C CA . ILE A 1 127 ? 12.417 -1.225 5.033 1.00 49.44 127 ILE A CA 1
ATOM 972 C C . ILE A 1 127 ? 13.557 -1.247 6.050 1.00 49.44 127 ILE A C 1
ATOM 974 O O . ILE A 1 127 ? 14.687 -1.601 5.647 1.00 49.44 127 ILE A O 1
#

Organism: NCBI:txid180088

Secondary structure (DSSP, 8-state):
-HHHHS----SS--HHHHHHHHHHHHHHHHS-HHHHHHHHH-GGGGGS-TTSTT-HHHHHHHHHHHHHHHHHHHHHHHHHHHHHHT---S-HHHHHHHHHHTT-SSHHHHHHHHHHHHHHHHHHTT-

Foldseek 3Di:
DCQLQVDDADPPDRVLLVLLLVLLVVVCVLVDVVLVVVCVVPVVCLVDDCPDPSNVSVVCVVVSVVSLVCSLCVSLVVSVVCVVVVNGDDHQSNVQLVVLVVPVPPSPVSNVVSSVVSSVVSSVVND

=== Feature glossary ===
Legend for the data blocks above and below:

— What the protein is —

The amino-acid sequence is the protein's primary structure: the linear order of residues from the N-terminus to the C-terminus, written in one-letter code. Everything else here — the 3D coordinates, the secondary structure, the domain annotations — is ultimately a consequence of this string.

Database cross-references. InterPro integrates a dozen domain/family signature databases into unified entries with residue-range hits. GO terms attach function/process/location labels with evidence codes. CATH codes position the fold in a four-level structural taxonomy. Organism is the NCBI-taxonomy species name.

— Where its atoms are —

The mmCIF block holds the 3D Cartesian coordinates of each backbone atom (N, Cα, C, O) in ångströms. mmCIF is the PDB's canonical archive format — a tagged-loop text representation of the atomic model.

The six renders are orthographic views along the three Cartesian axes in both directions. Representation (cartoon, sticks, or surface) and color scheme (sequence-rainbow or by-chain) vary across proteins so the training set covers all the common visualization conventions.

— Local backbone conformation —

Secondary structure is the local, repeating backbone conformation. DSSP classifies it into eight states by reading the hydrogen-bond network: three helix types (H, G, I), two β types (E, B), two non-regular types (T, S), and unstructured coil (-).

SS3 is a coarse helix/strand/coil call (letters a/b/c) made by the P-SEA algorithm from inter-Cα distances and dihedrals. It is less detailed than DSSP but needs only Cα positions.

Backbone dihedral angles. Every residue except chain termini has a φ (preceding-C → N → Cα → C) and a ψ (N → Cα → C → next-N). They are reported in degrees following the IUPAC sign convention. Secondary structure is essentially a statement about which (φ, ψ) basin each residue occupies.

— Global shape and packing —

The geometric summary reports three shape descriptors. Rg (radius of gyration) measures how spread out the Cα atoms are about their centre of mass; compact globular proteins have small Rg, elongated or unfolded ones large. Cα contacts (<8 Å, |i−j|>4) count long-range residue pairs in spatial proximity — high for tightly packed folds, near zero for rods or random coil. The bounding-box extents give the protein's footprint along x, y, z in Å.

Solvent accessibility: the surface area of each residue that a 1.4 Å water probe can touch, in Å². When only backbone atoms are present the a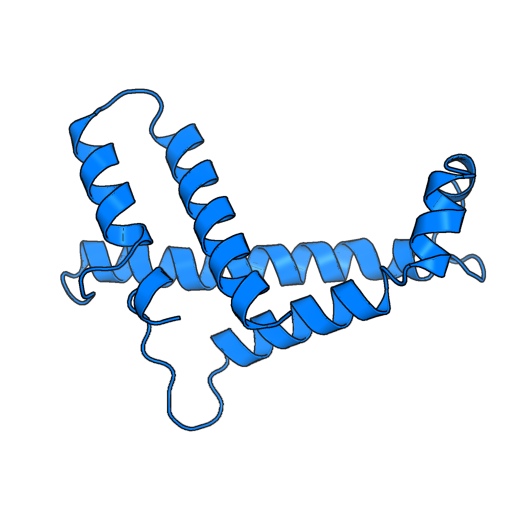bsolute values are lower than full-atom SASA (side chains contribute most of the area) and are flagged as backbone-only.

Plot images: a contact map (which residues are close in 3D, as an N×N binary image), a Ramachandran scatter (backbone torsion angles, revealing secondary-structure composition at a glance), and — for AlphaFold structures — a PAE heatmap (pairwise prediction confidence).

— Structural neighborhood —

Foldseek's 3Di representation compresses backbone geometry into a per-residue letter drawn from a learned twenty-state alphabet. It captures the tertiary interaction pattern around each residue — which residues are packed against it in space, regardless of where they are in sequence.

Structural nearest neighbors (via Foldseek easy-search vs the PDB). Reported per hit: target PDB id, E-value, and alignment TM-score. A TM-score above ~0.5 is the conventional threshold for 'same fold'.

— Confidence and disorder —

pLDDT (predicted Local Distance Difference Test) is AlphaFold's per-residue confidence score, ranging from 0 to 100. Values above 90 indicate high confidence (typically well-packed cores); 70–90 is confident; 50–70 low confidence; below 50 usually means the region is disordered or the prediction is unreliable there. AlphaFold stores pLDDT in the mmCIF B-factor column.

For experimental (PDB) structures, the B-factor (temperature factor) quantifies the positional spread of each atom in the crystal — a combination of thermal vibration and static disorder — in units of Å². High B-factors mark flexible loops or poorly resolved regions; low B-factors mark the rigid, well-ordered core.

Predicted Aligned Error (PAE) is an AlphaFold confidence matrix: entry (i, j) is the expected error in the position of residue j, in ångströms, when the prediction is superimposed on the true structure at residue i. Low PAE within a block of residues means that block is internally rigid and well-predicted; high PAE between two blocks means their relative placement is uncertain even if each block individually is confident.